Protein AF-A0A819NM11-F1 (afdb_monomer)

Structure (mmCIF, N/CA/C/O backbone):
data_AF-A0A819NM11-F1
#
_entry.id   AF-A0A819NM11-F1
#
loop_
_atom_site.group_PDB
_atom_site.id
_atom_site.type_symbol
_atom_site.label_atom_id
_atom_site.label_alt_id
_atom_site.label_comp_id
_atom_site.label_asym_id
_atom_site.label_entity_id
_atom_site.label_seq_id
_atom_site.pdbx_PDB_ins_code
_atom_site.Cartn_x
_atom_site.Cartn_y
_atom_site.Cartn_z
_atom_site.occupancy
_atom_site.B_iso_or_equiv
_atom_site.auth_seq_id
_atom_site.auth_comp_id
_atom_site.auth_asym_id
_atom_site.auth_atom_id
_atom_site.pdbx_PDB_model_num
ATOM 1 N N . MET A 1 1 ? -34.102 22.988 5.554 1.00 49.03 1 MET A N 1
ATOM 2 C CA . MET A 1 1 ? -32.804 23.143 6.255 1.00 49.03 1 MET A CA 1
ATOM 3 C C . MET A 1 1 ? -32.507 22.004 7.245 1.00 49.03 1 MET A C 1
ATOM 5 O O . MET A 1 1 ? -31.464 22.044 7.880 1.00 49.03 1 MET A O 1
ATOM 9 N N . GLU A 1 2 ? -33.337 20.956 7.346 1.00 50.31 2 GLU A N 1
ATOM 10 C CA . GLU A 1 2 ? -33.168 19.887 8.352 1.00 50.31 2 GLU A CA 1
ATOM 11 C C . GLU A 1 2 ? -32.344 18.676 7.871 1.00 50.31 2 GLU A C 1
ATOM 13 O O . GLU A 1 2 ? -31.700 18.014 8.682 1.00 50.31 2 GLU A O 1
ATOM 18 N N . GLU A 1 3 ? -32.267 18.421 6.559 1.00 51.00 3 GLU A N 1
ATOM 19 C CA . GLU A 1 3 ? -31.522 17.273 6.003 1.00 51.00 3 GLU A CA 1
ATOM 20 C C . GLU A 1 3 ? -30.001 17.357 6.240 1.00 51.00 3 GLU A C 1
ATOM 22 O O . GLU A 1 3 ? -29.335 16.338 6.418 1.00 51.00 3 GLU A O 1
ATOM 27 N N . ASN A 1 4 ? -29.453 18.572 6.340 1.00 57.34 4 ASN A N 1
ATOM 28 C CA . ASN A 1 4 ? -28.014 18.812 6.489 1.00 57.34 4 ASN A CA 1
ATOM 29 C C . ASN A 1 4 ? -27.493 18.452 7.902 1.00 57.34 4 ASN A C 1
ATOM 31 O O . ASN A 1 4 ? -26.358 18.004 8.070 1.00 57.34 4 ASN A O 1
ATOM 35 N N . ASN A 1 5 ? -28.349 18.556 8.928 1.00 60.47 5 ASN A N 1
ATOM 36 C CA . ASN A 1 5 ? -27.971 18.274 10.318 1.00 60.47 5 ASN A CA 1
ATOM 37 C C . ASN A 1 5 ? -27.818 16.770 10.592 1.00 60.47 5 ASN A C 1
ATOM 39 O O . ASN A 1 5 ? -26.906 16.351 11.306 1.00 60.47 5 ASN A O 1
ATOM 43 N N . GLY A 1 6 ? -28.683 15.937 10.003 1.00 71.56 6 GLY A N 1
ATOM 44 C CA . GLY A 1 6 ? -28.615 14.482 10.165 1.00 71.56 6 GLY A CA 1
ATOM 45 C C . GLY A 1 6 ? -27.369 13.872 9.519 1.00 71.56 6 GLY A C 1
ATOM 46 O O . GLY A 1 6 ? -26.760 12.955 10.076 1.00 71.56 6 GLY A O 1
ATOM 47 N N . GLU A 1 7 ? -26.952 14.396 8.366 1.00 70.00 7 GLU A N 1
ATOM 48 C CA . GLU A 1 7 ? -25.749 13.936 7.670 1.00 70.00 7 GLU A CA 1
ATOM 49 C C . GLU A 1 7 ? -24.464 14.368 8.391 1.00 70.00 7 GLU A C 1
ATOM 51 O O . GLU A 1 7 ? -23.545 13.560 8.558 1.00 70.00 7 GLU A O 1
ATOM 56 N N . GLN A 1 8 ? -24.417 15.602 8.905 1.00 70.94 8 GLN A N 1
ATOM 57 C CA . GLN A 1 8 ? -23.305 16.071 9.737 1.00 70.94 8 GLN A CA 1
ATOM 58 C C . GLN A 1 8 ? -23.158 15.250 11.022 1.00 70.94 8 GLN A C 1
ATOM 60 O O . GLN A 1 8 ? -22.042 14.861 11.369 1.00 70.94 8 GLN A O 1
ATOM 65 N N . LEU A 1 9 ? -24.266 14.900 11.685 1.00 77.19 9 LEU A N 1
ATOM 66 C CA . LEU A 1 9 ? -24.234 14.071 12.892 1.00 77.19 9 LEU A CA 1
ATOM 67 C C . LEU A 1 9 ? -23.718 12.651 12.601 1.00 77.19 9 LEU A C 1
ATOM 69 O O . LEU A 1 9 ? -22.943 12.099 13.382 1.00 77.19 9 LEU A O 1
ATOM 73 N N . LYS A 1 10 ? -24.105 12.064 11.458 1.00 75.81 10 LYS A N 1
ATOM 74 C CA . LYS A 1 10 ? -23.592 10.759 11.003 1.00 75.81 10 LYS A CA 1
ATOM 75 C C . LYS A 1 10 ? -22.092 10.811 10.699 1.00 75.81 10 LYS A C 1
ATOM 77 O O . LYS A 1 10 ? -21.361 9.937 11.157 1.00 75.81 10 LYS A O 1
ATOM 82 N N . LYS A 1 11 ? -21.619 11.845 9.990 1.00 69.81 11 LYS A N 1
ATOM 83 C CA . LYS A 1 11 ? -20.184 12.056 9.715 1.00 69.81 11 LYS A CA 1
ATOM 84 C C . LYS A 1 11 ? -19.383 12.260 11.002 1.00 69.81 11 LYS A C 1
ATOM 86 O O . L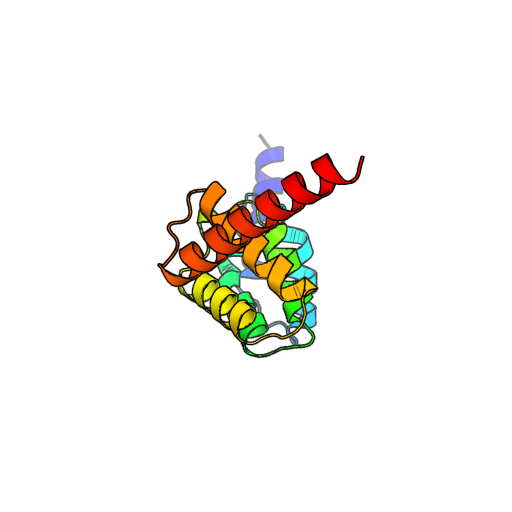YS A 1 11 ? -18.296 11.707 11.136 1.00 69.81 11 LYS A O 1
ATOM 91 N N . TYR A 1 12 ? -19.923 13.008 11.963 1.00 74.06 12 TYR A N 1
ATOM 92 C CA . TYR A 1 12 ? -19.284 13.231 13.259 1.00 74.06 12 TYR A CA 1
ATOM 93 C C . TYR A 1 12 ? -19.202 11.948 14.102 1.00 74.06 12 TYR A C 1
ATOM 95 O O . TYR A 1 12 ? -18.150 11.658 14.666 1.00 74.06 12 TYR A O 1
ATOM 103 N N . LYS A 1 13 ? -20.262 11.127 14.130 1.00 74.81 13 LYS A N 1
ATOM 104 C CA . LYS A 1 13 ? -20.229 9.811 14.793 1.00 74.81 13 LYS A CA 1
ATOM 105 C C . LYS A 1 13 ? -19.216 8.862 14.153 1.00 74.81 13 LYS A C 1
ATOM 107 O O . LYS A 1 13 ? -18.442 8.256 14.880 1.00 74.81 13 LYS A O 1
ATOM 112 N N . ALA A 1 14 ? -19.150 8.798 12.822 1.00 71.06 14 ALA A N 1
ATOM 113 C CA . ALA A 1 14 ? -18.141 7.995 12.128 1.00 71.06 14 ALA A CA 1
ATOM 114 C C . ALA A 1 14 ? -16.705 8.465 12.441 1.00 71.06 14 ALA A C 1
ATOM 116 O O . ALA A 1 14 ? -15.833 7.642 12.699 1.00 71.06 14 ALA A O 1
ATOM 117 N N . LYS A 1 15 ? -16.471 9.787 12.496 1.00 70.75 15 LYS A N 1
ATOM 118 C CA . LYS A 1 15 ? -15.192 10.374 12.942 1.00 70.75 15 LYS A CA 1
ATOM 119 C C . LYS A 1 15 ? -14.839 9.971 14.371 1.00 70.75 15 LYS A C 1
ATOM 121 O O . LYS A 1 15 ? -13.706 9.595 14.632 1.00 70.75 15 LYS A O 1
ATOM 126 N N . MET A 1 16 ? -15.801 10.040 15.288 1.00 67.81 16 MET A N 1
ATOM 127 C CA . MET A 1 16 ? -15.619 9.642 16.687 1.00 67.81 16 MET A CA 1
ATOM 128 C C . MET A 1 16 ? -15.336 8.149 16.833 1.00 67.81 16 MET A C 1
ATOM 130 O O . MET A 1 16 ? -14.495 7.773 17.643 1.00 67.81 16 MET A O 1
ATOM 134 N N . GLU A 1 17 ? -16.021 7.304 16.063 1.00 69.19 17 GLU A N 1
ATOM 135 C CA . GLU A 1 17 ? -15.756 5.869 16.042 1.00 69.19 17 GLU A CA 1
ATOM 136 C C . GLU A 1 17 ? -14.337 5.602 15.549 1.00 69.19 17 GLU A C 1
ATOM 138 O O . GLU A 1 17 ? -13.641 4.860 16.217 1.00 69.19 17 GLU A O 1
ATOM 143 N N . LEU A 1 18 ? -13.871 6.261 14.480 1.00 69.44 18 LEU A N 1
ATOM 144 C CA . LEU A 1 18 ? -12.525 6.061 13.925 1.00 69.44 18 LEU A CA 1
ATOM 145 C C . LEU A 1 18 ? -11.383 6.719 14.727 1.00 69.44 18 LEU A C 1
ATOM 147 O O . LEU A 1 18 ? -10.257 6.236 14.711 1.00 69.44 18 LEU A O 1
ATOM 151 N N . ALA A 1 19 ? -11.641 7.808 15.446 1.00 62.94 19 ALA A N 1
ATOM 152 C CA . ALA A 1 19 ? -10.630 8.444 16.292 1.00 62.94 19 ALA A CA 1
ATOM 153 C C . ALA A 1 19 ? -10.433 7.710 17.633 1.00 62.94 19 ALA A C 1
ATOM 155 O O . ALA A 1 19 ? -9.358 7.787 18.221 1.00 62.94 19 ALA A O 1
ATOM 156 N N . ASN A 1 20 ? -11.451 6.987 18.117 1.00 56.22 20 ASN A N 1
ATOM 157 C CA . ASN A 1 20 ? -11.417 6.266 19.398 1.00 56.22 20 ASN A CA 1
ATOM 158 C C . ASN A 1 20 ? -11.024 4.786 19.256 1.00 56.22 20 ASN A C 1
ATOM 160 O O . ASN A 1 20 ? -11.421 3.945 20.068 1.00 56.22 20 ASN A O 1
ATOM 164 N N . LEU A 1 21 ? -10.266 4.440 18.217 1.00 57.38 21 LEU A N 1
ATOM 165 C CA . LEU A 1 21 ? -10.011 3.051 17.858 1.00 57.38 21 LEU A CA 1
ATOM 166 C C . LEU A 1 21 ? -8.933 2.372 18.684 1.00 57.38 21 LEU A C 1
ATOM 168 O O . LEU A 1 21 ? -7.824 2.136 18.222 1.00 57.38 21 LEU A O 1
ATOM 172 N N . ASN A 1 22 ? -9.342 1.924 19.866 1.00 59.53 22 ASN A N 1
ATOM 173 C CA . ASN A 1 22 ? -8.845 0.682 20.445 1.00 59.53 22 ASN A CA 1
ATOM 174 C C . ASN A 1 22 ? -9.706 -0.479 19.927 1.00 59.53 22 ASN A C 1
ATOM 176 O O . ASN A 1 22 ? -10.580 -0.987 20.634 1.00 59.53 22 ASN A O 1
ATOM 180 N N . TYR A 1 23 ? -9.505 -0.882 18.670 1.00 70.38 23 TYR A N 1
ATOM 181 C CA . TYR A 1 23 ? -10.037 -2.170 18.226 1.00 70.38 23 TYR A CA 1
ATOM 182 C C . TYR A 1 23 ? -9.286 -3.300 18.925 1.00 70.38 23 TYR A C 1
ATOM 184 O O . TYR A 1 23 ? -8.109 -3.161 19.255 1.00 70.38 23 TYR A O 1
ATOM 192 N N . LYS A 1 24 ? -9.964 -4.426 19.171 1.00 72.62 24 LYS A N 1
ATOM 193 C CA . LYS A 1 24 ? -9.351 -5.536 19.911 1.00 72.62 24 LYS A CA 1
ATOM 194 C C . LYS A 1 24 ? -8.328 -6.288 19.065 1.00 72.62 24 LYS A C 1
ATOM 196 O O . LYS A 1 24 ? -7.478 -6.968 19.628 1.00 72.62 24 LYS A O 1
ATOM 201 N N . THR A 1 25 ? -8.436 -6.196 17.737 1.00 84.62 25 THR A N 1
ATOM 202 C CA . THR A 1 25 ? -7.535 -6.847 16.778 1.00 84.62 25 THR A CA 1
ATOM 203 C C . THR A 1 25 ? -7.394 -6.029 15.492 1.00 84.62 25 THR A C 1
ATOM 205 O O . THR A 1 25 ? -8.319 -5.311 15.098 1.00 84.62 25 THR A O 1
ATOM 208 N N . ASP A 1 26 ? -6.282 -6.220 14.783 1.00 88.69 26 ASP A N 1
ATOM 209 C CA . ASP A 1 26 ? -6.043 -5.617 13.466 1.00 88.69 26 ASP A CA 1
ATOM 210 C C . ASP A 1 26 ? -7.062 -6.078 12.415 1.00 88.69 26 ASP A C 1
ATOM 212 O O . ASP A 1 26 ? -7.503 -5.301 11.567 1.00 88.69 26 ASP A O 1
ATOM 216 N N . ARG A 1 27 ? -7.558 -7.315 12.521 1.00 90.44 27 ARG A N 1
ATOM 217 C CA . ARG A 1 27 ? -8.625 -7.824 11.647 1.00 90.44 27 ARG A CA 1
ATOM 218 C C . ARG A 1 27 ? -9.935 -7.045 11.810 1.00 90.44 27 ARG A C 1
ATOM 220 O O . ARG A 1 27 ? -10.605 -6.750 10.819 1.00 90.44 27 ARG A O 1
ATOM 227 N N . GLU A 1 28 ? -10.319 -6.705 13.042 1.00 87.94 28 GLU A N 1
ATOM 228 C CA . GLU A 1 28 ? -11.499 -5.865 13.298 1.00 87.94 28 GLU A CA 1
ATOM 229 C C . GLU A 1 28 ? -11.321 -4.456 12.725 1.00 87.94 28 GLU A C 1
ATOM 231 O O . GLU A 1 28 ? -12.251 -3.932 12.101 1.00 87.94 28 GLU A O 1
ATOM 236 N N . LEU A 1 29 ? -10.123 -3.882 12.880 1.00 89.06 29 LEU A N 1
ATOM 237 C CA . LEU A 1 29 ? -9.764 -2.592 12.301 1.00 89.06 29 LEU A CA 1
ATOM 238 C C . LEU A 1 29 ? -9.929 -2.600 10.778 1.00 89.06 29 LEU A C 1
ATOM 240 O O . LEU A 1 29 ? -10.672 -1.775 10.244 1.00 89.06 29 LEU A O 1
ATOM 244 N N . LEU A 1 30 ? -9.304 -3.547 10.073 1.00 91.44 30 LEU A N 1
ATOM 245 C CA . LEU A 1 30 ? -9.368 -3.606 8.609 1.00 91.44 30 LEU A CA 1
ATOM 246 C C . LEU A 1 30 ? -10.801 -3.766 8.093 1.00 91.44 30 LEU A C 1
ATOM 248 O O . LEU A 1 30 ? -11.196 -3.078 7.151 1.00 91.44 30 LEU A O 1
ATOM 252 N N . ASN A 1 31 ? -11.615 -4.608 8.736 1.00 89.12 31 ASN A N 1
ATOM 253 C CA . ASN A 1 31 ? -13.024 -4.775 8.366 1.00 89.12 31 ASN A CA 1
ATOM 254 C C . ASN A 1 31 ? -13.806 -3.460 8.445 1.00 89.12 31 ASN A C 1
ATOM 256 O O . ASN A 1 31 ? -14.675 -3.195 7.611 1.00 89.12 31 ASN A O 1
ATOM 260 N N . LYS A 1 32 ? -13.499 -2.623 9.439 1.00 86.75 32 LYS A N 1
ATOM 261 C CA . LYS A 1 32 ? -14.132 -1.314 9.599 1.00 86.75 32 LYS A CA 1
ATOM 262 C C . LYS A 1 32 ? -13.597 -0.312 8.589 1.00 86.75 32 LYS A C 1
ATOM 264 O O . LYS A 1 32 ? -14.409 0.319 7.918 1.00 86.75 32 LYS A O 1
ATOM 269 N N . LEU A 1 33 ? -12.278 -0.220 8.410 1.00 88.62 33 LEU A N 1
ATOM 270 C CA . LEU A 1 33 ? -11.663 0.676 7.424 1.00 88.62 33 LEU A CA 1
ATOM 271 C C . LEU A 1 33 ? -12.143 0.393 6.000 1.00 88.62 33 LEU A C 1
ATOM 273 O O . LEU A 1 33 ? -12.399 1.331 5.248 1.00 88.62 33 LEU A O 1
ATOM 277 N N . ASN A 1 34 ? -12.365 -0.875 5.652 1.00 89.19 34 ASN A N 1
ATOM 278 C CA . ASN A 1 34 ? -12.875 -1.260 4.340 1.00 89.19 34 ASN A CA 1
ATOM 279 C C . ASN A 1 34 ? -14.223 -0.590 3.997 1.00 89.19 34 ASN A C 1
ATOM 281 O O . ASN A 1 34 ? -14.453 -0.209 2.853 1.00 89.19 34 ASN A O 1
ATOM 285 N N . ALA A 1 35 ? -15.096 -0.358 4.986 1.00 84.56 35 ALA A N 1
ATOM 286 C CA . ALA A 1 35 ? -16.381 0.323 4.782 1.00 84.56 35 ALA A CA 1
ATOM 287 C C . ALA A 1 35 ? -16.251 1.835 4.489 1.00 84.56 35 ALA A C 1
ATOM 289 O O . ALA A 1 35 ? -17.213 2.477 4.041 1.00 84.56 35 ALA A O 1
ATOM 290 N N . PHE A 1 36 ? -15.076 2.408 4.759 1.00 82.12 36 PHE A N 1
ATOM 291 C CA . PHE A 1 36 ? -14.753 3.819 4.543 1.00 82.12 36 PHE A CA 1
ATOM 292 C C . PHE A 1 36 ? -13.746 4.033 3.410 1.00 82.12 3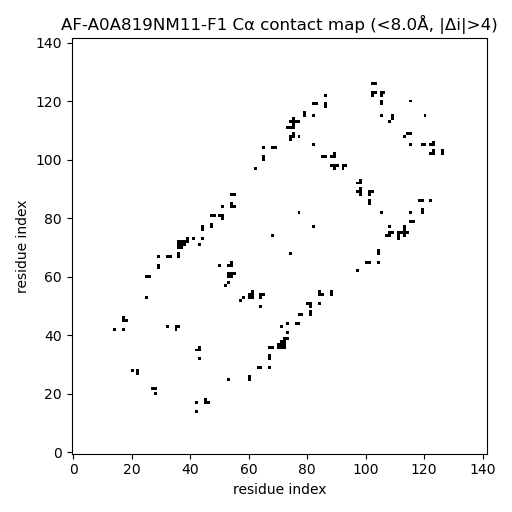6 PHE A C 1
ATOM 294 O O . PHE A 1 36 ? -13.612 5.160 2.947 1.00 82.12 36 PHE A O 1
ATOM 301 N N . ALA A 1 37 ? -13.087 2.978 2.923 1.00 84.06 37 ALA A N 1
ATOM 302 C CA . ALA A 1 37 ? -11.952 3.088 2.011 1.00 84.06 37 ALA A CA 1
ATOM 303 C C . ALA A 1 37 ? -12.267 3.862 0.718 1.00 84.06 37 ALA A C 1
ATOM 305 O O . ALA A 1 37 ? -11.445 4.636 0.245 1.00 84.06 37 ALA A O 1
ATOM 306 N N . SER A 1 38 ? -13.482 3.729 0.181 1.00 82.06 38 SER A N 1
ATOM 307 C CA . SER A 1 38 ? -13.904 4.411 -1.049 1.00 82.06 38 SER A CA 1
ATOM 308 C C . SER A 1 38 ? -14.480 5.822 -0.841 1.00 82.06 38 SER A C 1
ATOM 310 O O . SER A 1 38 ? -14.950 6.436 -1.807 1.00 82.06 38 SER A O 1
ATOM 312 N N . ARG A 1 39 ? -14.529 6.328 0.399 1.00 81.50 39 ARG A N 1
ATOM 313 C CA . ARG A 1 39 ? -15.131 7.629 0.733 1.00 81.50 39 ARG A CA 1
ATOM 314 C C . ARG A 1 39 ? -14.092 8.750 0.644 1.00 81.50 39 ARG A C 1
ATOM 316 O O . ARG A 1 39 ? -12.941 8.576 1.017 1.00 81.50 39 ARG A O 1
ATOM 323 N N . GLU A 1 40 ? -14.511 9.923 0.173 1.00 75.12 40 GLU A N 1
ATOM 324 C CA . GLU A 1 40 ? -13.667 11.133 0.082 1.00 75.12 40 GLU A CA 1
ATOM 325 C C . GLU A 1 40 ? -13.868 12.054 1.298 1.00 75.12 40 GLU A C 1
ATOM 327 O O . GLU A 1 40 ? -14.039 13.262 1.166 1.00 75.12 40 GLU A O 1
ATOM 332 N N . ASP A 1 41 ? -13.924 11.493 2.506 1.00 75.94 41 ASP A N 1
ATOM 333 C CA . ASP A 1 41 ? -14.231 12.243 3.734 1.00 75.94 41 ASP A CA 1
ATOM 334 C C . ASP A 1 41 ? -13.027 12.440 4.669 1.00 75.94 41 ASP A C 1
ATOM 336 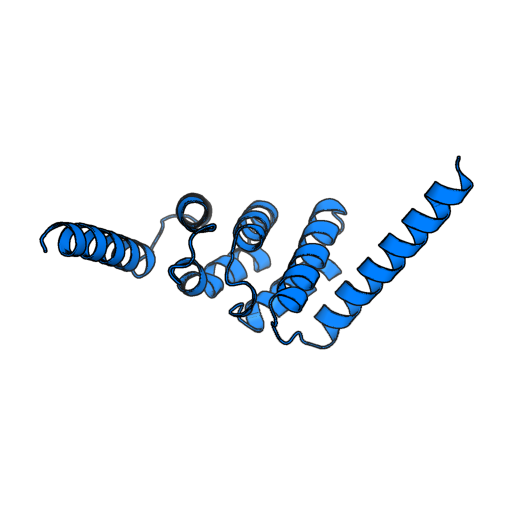O O . ASP A 1 41 ? -13.153 13.094 5.711 1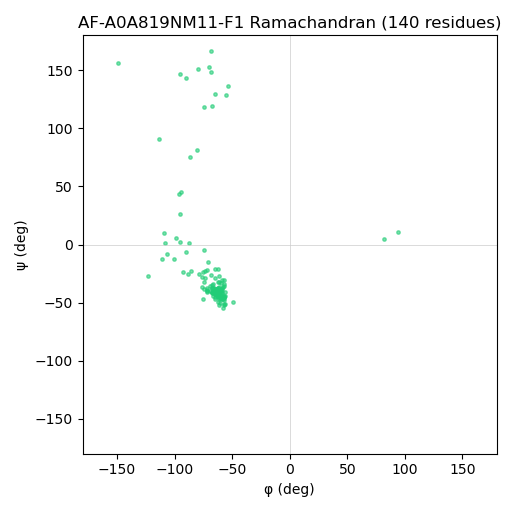.00 75.94 41 ASP A O 1
ATOM 340 N N . GLY A 1 42 ? -11.847 11.950 4.278 1.00 75.31 42 GLY A N 1
ATOM 341 C CA . GLY A 1 42 ? -10.612 12.129 5.040 1.00 75.31 42 GLY A CA 1
ATOM 342 C C . GLY A 1 42 ? -10.430 11.145 6.198 1.00 75.31 42 GLY A C 1
ATOM 343 O O . GLY A 1 42 ? -9.514 11.312 7.003 1.00 75.31 42 GLY A O 1
ATOM 344 N N . LEU A 1 43 ? -11.345 10.183 6.345 1.00 79.69 43 LEU A N 1
ATOM 345 C CA . LEU A 1 43 ? -11.407 9.293 7.500 1.00 79.69 43 LEU A CA 1
ATOM 346 C C . LEU A 1 43 ? -10.351 8.189 7.480 1.00 79.69 43 LEU A C 1
ATOM 348 O O . LEU A 1 43 ? -9.813 7.825 8.526 1.00 79.69 43 LEU A O 1
ATOM 352 N N . LEU A 1 44 ? -10.050 7.656 6.297 1.00 85.06 44 LEU A N 1
ATOM 353 C CA . LEU A 1 44 ? -9.061 6.593 6.154 1.00 85.06 44 LEU A CA 1
ATOM 354 C C . LEU A 1 44 ? -7.659 7.098 6.516 1.00 85.06 44 LEU A C 1
ATOM 356 O O . LEU A 1 44 ? -6.898 6.390 7.171 1.00 85.06 44 LEU A O 1
ATOM 360 N N . GLU A 1 45 ? -7.348 8.342 6.150 1.00 86.62 45 GLU A N 1
ATOM 361 C CA . GLU A 1 45 ? -6.055 8.988 6.376 1.00 86.62 45 GLU A CA 1
ATOM 362 C C . GLU A 1 45 ? -5.684 9.061 7.861 1.00 86.62 45 GLU A C 1
ATOM 364 O O . GLU A 1 45 ? -4.509 8.975 8.212 1.00 86.62 45 GLU A O 1
ATOM 369 N N . GLN A 1 46 ? -6.682 9.155 8.746 1.00 85.88 46 GLN A N 1
ATOM 370 C CA . GLN A 1 46 ? -6.470 9.148 10.197 1.00 85.88 46 GLN A CA 1
ATOM 371 C C . GLN A 1 46 ? -5.897 7.817 10.702 1.00 85.88 46 GLN A C 1
ATOM 373 O O . GLN A 1 46 ? -5.294 7.782 11.769 1.00 85.88 46 GLN A O 1
ATOM 378 N N . ASN A 1 47 ? -6.057 6.742 9.926 1.00 88.94 47 ASN A N 1
ATOM 379 C CA . ASN A 1 47 ? -5.666 5.386 10.294 1.00 88.94 47 ASN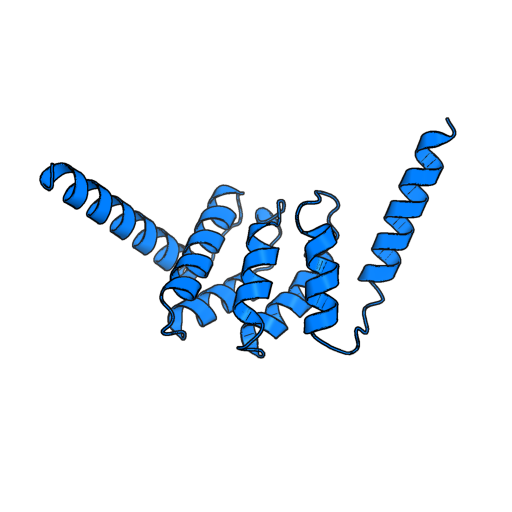 A CA 1
ATOM 380 C C . ASN A 1 47 ? -4.448 4.878 9.502 1.00 88.94 47 ASN A C 1
ATOM 382 O O . ASN A 1 47 ? -4.098 3.700 9.585 1.00 88.94 47 ASN A O 1
ATOM 386 N N . TYR A 1 48 ? -3.767 5.747 8.745 1.00 91.06 48 TYR A N 1
ATOM 387 C CA . TYR A 1 48 ? -2.584 5.361 7.967 1.00 91.06 48 TYR A CA 1
ATOM 388 C C . TYR A 1 48 ? -1.452 4.798 8.831 1.00 91.06 48 TYR A C 1
ATOM 390 O O . TYR A 1 48 ? -0.794 3.856 8.404 1.00 91.06 48 TYR A O 1
ATOM 398 N N . ASN A 1 49 ? -1.280 5.279 10.065 1.00 90.81 49 ASN A N 1
ATOM 399 C CA . ASN A 1 49 ? -0.286 4.715 10.983 1.00 90.81 49 ASN A CA 1
ATOM 400 C C . ASN A 1 49 ? -0.626 3.283 11.418 1.00 90.81 49 ASN A C 1
ATOM 402 O O . ASN A 1 49 ? 0.270 2.455 11.541 1.00 90.81 49 ASN A O 1
ATOM 406 N N . GLN A 1 50 ? -1.905 2.958 11.626 1.00 90.88 50 GLN A N 1
ATOM 407 C CA . GLN A 1 50 ? -2.284 1.582 11.953 1.00 90.88 50 GLN A CA 1
ATOM 408 C C . GLN A 1 50 ? -2.153 0.670 10.728 1.00 90.88 50 GLN A C 1
ATOM 410 O O . GLN A 1 50 ? -1.639 -0.435 10.852 1.00 90.88 50 GLN A O 1
ATOM 415 N N . LEU A 1 51 ? -2.531 1.145 9.533 1.00 93.75 51 LEU A N 1
ATOM 416 C CA . LEU A 1 51 ? -2.308 0.400 8.286 1.00 93.75 51 LEU A CA 1
ATOM 417 C C . LEU A 1 51 ? -0.820 0.143 8.028 1.00 93.75 51 LEU A C 1
ATOM 419 O O . LEU A 1 51 ? -0.459 -0.956 7.622 1.00 93.75 51 LEU A O 1
ATOM 423 N N . LYS A 1 52 ? 0.040 1.126 8.317 1.00 95.12 52 LYS A N 1
ATOM 424 C CA . LYS A 1 52 ? 1.496 0.972 8.284 1.00 95.12 52 LYS A CA 1
ATOM 425 C C . LYS A 1 52 ? 1.949 -0.153 9.217 1.00 95.12 52 LYS A C 1
ATOM 427 O O . LYS A 1 52 ? 2.653 -1.052 8.778 1.00 95.12 52 LYS A O 1
ATOM 432 N N . ASN A 1 53 ? 1.514 -0.133 10.477 1.00 93.75 53 ASN A N 1
ATOM 433 C CA . ASN A 1 53 ? 1.897 -1.162 11.447 1.00 93.75 53 ASN A CA 1
ATOM 434 C C . ASN A 1 53 ? 1.460 -2.565 11.004 1.00 93.75 53 ASN A C 1
ATOM 436 O O . ASN A 1 53 ? 2.245 -3.500 11.117 1.00 93.75 53 ASN A O 1
ATOM 440 N N . ILE A 1 54 ? 0.253 -2.703 10.447 1.00 94.94 54 ILE A N 1
ATOM 441 C CA . ILE A 1 54 ? -0.233 -3.974 9.892 1.00 94.94 54 ILE A CA 1
ATOM 442 C C . ILE A 1 54 ? 0.653 -4.434 8.731 1.00 94.94 54 ILE A C 1
ATOM 444 O O . ILE A 1 54 ? 1.049 -5.594 8.687 1.00 94.94 54 ILE A O 1
ATOM 448 N N . ILE A 1 55 ? 1.004 -3.528 7.812 1.00 96.62 55 ILE A N 1
ATOM 449 C CA . ILE A 1 55 ? 1.910 -3.833 6.696 1.00 96.62 55 ILE A CA 1
ATOM 450 C C . ILE A 1 55 ? 3.275 -4.308 7.206 1.00 96.62 55 ILE A C 1
ATOM 452 O O . ILE A 1 55 ? 3.820 -5.271 6.671 1.00 96.62 55 ILE A O 1
ATOM 456 N N . ASP A 1 56 ? 3.809 -3.670 8.245 1.00 94.44 56 ASP A N 1
ATOM 457 C CA . ASP A 1 56 ? 5.132 -3.990 8.784 1.00 94.44 56 ASP A CA 1
ATOM 458 C C . ASP A 1 56 ? 5.164 -5.300 9.587 1.00 94.44 56 ASP A C 1
ATOM 460 O O . ASP A 1 56 ? 6.206 -5.953 9.639 1.00 94.44 56 ASP A O 1
ATOM 464 N N . GLN A 1 57 ? 4.066 -5.660 10.263 1.00 92.75 57 GLN A N 1
ATOM 465 C CA . GLN A 1 57 ? 4.095 -6.654 11.347 1.00 92.75 57 GLN A CA 1
ATOM 466 C C . GLN A 1 57 ? 3.166 -7.855 11.146 1.00 92.75 57 GLN A C 1
ATOM 468 O O . GLN A 1 57 ? 3.466 -8.927 11.673 1.00 92.75 57 GLN A O 1
ATOM 473 N N . ASP A 1 58 ? 2.066 -7.718 10.400 1.00 92.44 58 ASP A N 1
ATOM 474 C CA . ASP A 1 58 ? 1.062 -8.777 10.250 1.00 92.44 58 ASP A CA 1
ATOM 475 C C . ASP A 1 58 ? 1.012 -9.311 8.812 1.00 92.44 58 ASP A C 1
ATOM 477 O O . ASP A 1 58 ? 0.256 -8.844 7.954 1.00 92.44 58 ASP A O 1
ATOM 481 N N . PHE A 1 59 ? 1.819 -10.345 8.563 1.00 90.62 59 PHE A N 1
ATOM 482 C CA . PHE A 1 59 ? 1.930 -11.005 7.261 1.00 90.62 59 PHE A CA 1
ATOM 483 C C . PHE A 1 59 ? 0.601 -11.555 6.727 1.00 90.62 59 PHE A C 1
ATOM 485 O O . PHE A 1 59 ? 0.408 -11.590 5.513 1.00 90.62 59 PHE A O 1
ATOM 492 N N . GLU A 1 60 ? -0.323 -11.976 7.597 1.00 93.12 60 GLU A N 1
ATOM 493 C CA . GLU A 1 60 ? -1.619 -12.514 7.165 1.00 93.12 60 GLU A CA 1
ATOM 494 C C . GLU A 1 60 ? -2.569 -11.410 6.691 1.00 93.12 60 GLU A C 1
ATOM 496 O O . GLU A 1 60 ? -3.495 -11.665 5.918 1.00 93.12 60 GLU A O 1
ATOM 501 N N . LEU A 1 61 ? -2.359 -10.178 7.160 1.00 95.12 61 LEU A N 1
ATOM 502 C CA . LEU A 1 61 ? -3.240 -9.044 6.899 1.00 95.12 61 LEU A CA 1
ATOM 503 C C . LEU A 1 61 ? -2.672 -8.029 5.897 1.00 95.12 61 LEU A C 1
ATOM 505 O O . LEU A 1 61 ? -3.417 -7.155 5.445 1.00 95.12 61 LEU A O 1
ATOM 509 N N . GLN A 1 62 ? -1.404 -8.164 5.495 1.00 95.06 62 GLN A N 1
ATOM 510 C CA . GLN A 1 62 ? -0.736 -7.307 4.506 1.00 95.06 62 GLN A CA 1
ATOM 511 C C . GLN A 1 62 ? -1.554 -7.118 3.222 1.00 95.06 62 GLN A C 1
ATOM 513 O O . GLN A 1 62 ? -1.776 -5.988 2.787 1.00 95.06 62 GLN A O 1
ATOM 518 N N . GLU A 1 63 ? -2.049 -8.206 2.627 1.00 95.06 63 GLU A N 1
ATOM 519 C CA . GLU A 1 63 ? -2.821 -8.138 1.381 1.00 95.06 63 GLU A CA 1
ATOM 520 C C . GLU A 1 63 ? -4.110 -7.324 1.555 1.00 95.06 63 GLU A C 1
ATOM 522 O O . GLU A 1 63 ? -4.424 -6.451 0.743 1.00 95.06 63 GLU A O 1
ATOM 527 N N . LYS A 1 64 ? -4.819 -7.539 2.669 1.00 95.62 64 LYS A N 1
ATOM 528 C CA . LYS A 1 64 ? -6.058 -6.817 2.969 1.00 95.62 64 LYS A CA 1
ATOM 529 C C . LYS A 1 64 ? -5.801 -5.336 3.249 1.00 95.62 64 LYS A C 1
ATOM 531 O O . LYS A 1 64 ? -6.592 -4.487 2.834 1.00 95.62 64 LYS A O 1
ATOM 536 N N . ALA A 1 65 ? -4.699 -5.011 3.923 1.00 96.12 65 ALA A N 1
ATOM 537 C CA . ALA A 1 65 ? -4.283 -3.629 4.134 1.00 96.12 65 ALA A CA 1
ATOM 538 C C . ALA A 1 65 ? -3.983 -2.925 2.799 1.00 96.12 65 ALA A C 1
ATOM 540 O O . ALA A 1 65 ? -4.460 -1.810 2.574 1.00 96.12 65 ALA A O 1
ATOM 541 N N . LEU A 1 66 ? -3.273 -3.591 1.880 1.00 96.88 66 LEU A N 1
ATOM 542 C CA . LEU A 1 66 ? -3.009 -3.064 0.538 1.00 96.88 66 LEU A CA 1
ATOM 543 C C . LEU A 1 66 ? -4.300 -2.854 -0.265 1.00 96.88 66 LEU A C 1
ATOM 545 O O . LEU A 1 66 ? -4.449 -1.814 -0.903 1.00 96.88 66 LEU A O 1
ATOM 549 N N . GLU A 1 67 ? -5.257 -3.785 -0.208 1.00 95.75 67 GLU A N 1
ATOM 550 C CA . GLU A 1 67 ? -6.568 -3.644 -0.863 1.00 95.75 67 GLU A CA 1
ATOM 551 C C . GLU A 1 67 ? -7.305 -2.377 -0.393 1.00 95.75 67 GLU A C 1
ATOM 553 O O . GLU A 1 67 ? -7.800 -1.594 -1.204 1.00 95.75 67 GLU A O 1
ATOM 558 N N . ILE A 1 68 ? -7.322 -2.120 0.918 1.00 94.94 68 ILE A N 1
ATOM 559 C CA . ILE A 1 68 ? -7.939 -0.915 1.493 1.00 94.94 68 ILE A CA 1
ATOM 560 C C . ILE A 1 68 ? -7.247 0.357 0.987 1.00 94.94 68 ILE A C 1
ATOM 562 O O . ILE A 1 68 ? -7.914 1.330 0.625 1.00 94.94 68 ILE A O 1
ATOM 566 N N . LEU A 1 69 ? -5.916 0.357 0.916 1.00 95.38 69 LEU A N 1
ATOM 567 C CA . LEU A 1 69 ? -5.156 1.489 0.385 1.00 95.38 69 LEU A CA 1
ATOM 568 C C . LEU A 1 69 ? -5.394 1.703 -1.117 1.00 95.38 69 LEU A C 1
ATOM 570 O O . LEU A 1 69 ? -5.452 2.848 -1.571 1.00 95.38 69 LEU A O 1
ATOM 574 N N . HIS A 1 70 ? -5.598 0.632 -1.885 1.00 94.88 70 HIS A N 1
ATOM 575 C CA . HIS A 1 70 ? -6.001 0.710 -3.292 1.00 94.88 70 HIS A CA 1
ATOM 576 C C . HIS A 1 70 ? -7.378 1.340 -3.472 1.00 94.88 70 HIS A C 1
ATOM 578 O O . HIS A 1 70 ? -7.570 2.139 -4.390 1.00 94.88 70 HIS A O 1
ATOM 584 N N . LEU A 1 71 ? -8.320 1.044 -2.581 1.00 92.31 71 LEU A N 1
ATOM 585 C CA . LEU A 1 71 ? -9.657 1.639 -2.605 1.00 92.31 71 LEU A CA 1
ATOM 586 C C . LEU A 1 71 ? -9.662 3.120 -2.193 1.00 92.31 71 LEU A C 1
ATOM 588 O O . LEU A 1 71 ? -10.568 3.853 -2.598 1.00 92.31 71 LEU A O 1
ATOM 592 N N . SER A 1 72 ? -8.637 3.574 -1.458 1.00 90.75 72 SER A N 1
ATOM 593 C CA . SER A 1 72 ? -8.477 4.977 -1.063 1.00 90.75 72 SER A CA 1
ATOM 594 C C . SER A 1 72 ? -8.493 5.906 -2.268 1.00 90.75 72 SER A C 1
ATOM 596 O O . SER A 1 72 ? -7.716 5.753 -3.214 1.00 90.75 72 SER A O 1
ATOM 598 N N . LYS A 1 73 ? -9.332 6.936 -2.214 1.00 86.44 73 LYS A N 1
ATOM 599 C CA . LYS A 1 73 ? -9.335 8.005 -3.219 1.00 86.44 73 LYS A CA 1
ATOM 600 C C . LYS A 1 73 ? -8.322 9.110 -2.917 1.00 86.44 73 LYS A C 1
ATOM 602 O O . LYS A 1 73 ? -7.845 9.772 -3.834 1.00 86.44 73 LYS A O 1
ATOM 607 N N . SER A 1 74 ? -7.923 9.253 -1.656 1.00 88.12 74 SER A N 1
ATOM 608 C CA . SER A 1 74 ? -6.973 10.267 -1.185 1.00 88.12 74 SER A CA 1
ATOM 609 C C . SER A 1 74 ? -5.529 9.747 -1.132 1.00 88.12 74 SER A C 1
ATOM 611 O O . SER A 1 74 ? -4.818 9.958 -0.142 1.00 88.12 74 SER A O 1
ATOM 613 N N . LYS A 1 75 ? -5.064 9.042 -2.173 1.00 91.38 75 LYS A N 1
ATOM 614 C CA . LYS A 1 75 ? -3.697 8.475 -2.200 1.00 91.38 75 LYS A CA 1
ATOM 615 C C . LYS A 1 75 ? -2.607 9.551 -2.121 1.00 91.38 75 LYS A C 1
ATOM 617 O O . LYS A 1 75 ? -1.542 9.318 -1.557 1.00 91.38 75 LYS A O 1
ATOM 622 N N . ASN A 1 76 ? -2.900 10.765 -2.581 1.00 93.19 76 ASN A N 1
ATOM 623 C CA . ASN A 1 76 ? -2.003 11.918 -2.492 1.00 93.19 76 ASN A CA 1
ATOM 624 C C . ASN A 1 76 ? -1.670 12.325 -1.049 1.00 93.19 76 ASN A C 1
ATOM 626 O O . ASN A 1 76 ? -0.652 12.973 -0.817 1.00 93.19 76 ASN A O 1
ATOM 630 N N . LYS A 1 77 ? -2.511 11.933 -0.086 1.00 92.56 77 LYS A N 1
ATOM 631 C CA . LYS A 1 77 ? -2.329 12.209 1.342 1.00 92.56 77 LYS A CA 1
ATOM 632 C C . LYS A 1 77 ? -1.644 11.080 2.110 1.00 92.56 77 LYS A C 1
ATOM 634 O O . LYS A 1 77 ? -1.518 11.193 3.325 1.00 92.56 77 LYS A O 1
ATOM 639 N N . MET A 1 78 ? -1.242 9.988 1.453 1.00 94.44 78 MET A N 1
ATOM 640 C CA . MET A 1 78 ? -0.465 8.931 2.112 1.00 94.44 78 MET A CA 1
ATOM 641 C C . MET A 1 78 ? 0.766 9.528 2.792 1.00 94.44 78 MET A C 1
ATOM 643 O O . MET A 1 78 ? 1.432 10.400 2.224 1.00 94.44 78 MET A O 1
ATOM 647 N N . THR A 1 79 ? 1.044 9.091 4.017 1.00 94.38 79 THR A N 1
ATOM 648 C CA . THR A 1 79 ? 2.230 9.528 4.758 1.00 94.38 79 THR A CA 1
ATOM 649 C C . THR A 1 79 ? 3.485 8.936 4.125 1.00 94.38 79 THR A C 1
ATOM 651 O O . THR A 1 79 ? 3.427 7.883 3.490 1.00 94.38 79 THR A O 1
ATOM 654 N N . ASP A 1 80 ? 4.619 9.618 4.275 1.00 95.25 80 ASP A N 1
ATOM 655 C CA . ASP A 1 80 ? 5.887 9.126 3.726 1.00 95.25 80 ASP A CA 1
ATOM 656 C C . ASP A 1 80 ? 6.299 7.804 4.387 1.00 95.25 80 ASP A C 1
ATOM 658 O O . ASP A 1 80 ? 6.684 6.877 3.682 1.00 95.25 80 ASP A O 1
ATOM 662 N N . ASP A 1 81 ? 6.072 7.665 5.696 1.00 96.00 81 ASP A N 1
ATOM 663 C CA . ASP A 1 81 ? 6.314 6.425 6.441 1.00 96.00 81 ASP A CA 1
ATOM 664 C C . ASP A 1 81 ? 5.490 5.241 5.911 1.00 96.00 81 ASP A C 1
ATOM 666 O O . ASP A 1 81 ? 5.978 4.117 5.843 1.00 96.00 81 ASP A O 1
ATOM 670 N N . LEU A 1 82 ? 4.231 5.474 5.515 1.00 96.75 82 LEU A N 1
ATOM 671 C CA . LEU A 1 82 ? 3.398 4.425 4.924 1.00 96.75 82 LEU A CA 1
ATOM 672 C C . LEU A 1 82 ? 3.918 4.028 3.536 1.00 96.75 82 LEU A C 1
ATOM 674 O O . LEU A 1 82 ? 3.936 2.845 3.201 1.00 96.75 82 LEU A O 1
ATOM 678 N N . ILE A 1 83 ? 4.356 5.004 2.734 1.00 97.94 83 ILE A N 1
ATOM 679 C CA . ILE A 1 83 ? 4.993 4.743 1.437 1.00 97.94 83 ILE A CA 1
ATOM 680 C C . ILE A 1 83 ? 6.279 3.932 1.625 1.00 97.94 83 ILE A C 1
ATOM 682 O O . ILE A 1 83 ? 6.503 2.982 0.879 1.00 97.94 83 ILE A O 1
ATOM 686 N N . GLU A 1 84 ? 7.098 4.262 2.622 1.00 97.81 84 GLU A N 1
ATOM 687 C CA . GLU A 1 84 ? 8.317 3.519 2.942 1.00 97.81 84 GLU A CA 1
ATOM 688 C C . GLU A 1 84 ? 8.019 2.072 3.354 1.00 97.81 84 GLU A C 1
ATOM 690 O O . GLU A 1 84 ? 8.624 1.154 2.805 1.00 97.81 84 GLU A O 1
ATOM 695 N N . SER A 1 85 ? 7.019 1.836 4.206 1.00 97.81 85 SER A N 1
ATOM 696 C CA . SER A 1 85 ? 6.572 0.476 4.545 1.00 97.81 85 SER A CA 1
ATOM 697 C C . SER A 1 85 ? 6.115 -0.328 3.319 1.00 97.81 85 SER A C 1
ATOM 699 O O . SER A 1 85 ? 6.443 -1.506 3.191 1.00 97.81 85 SER A O 1
ATOM 701 N N . ILE A 1 86 ? 5.416 0.299 2.363 1.00 98.12 86 ILE A N 1
ATOM 702 C CA . ILE A 1 86 ? 5.016 -0.357 1.103 1.00 98.12 86 ILE A CA 1
ATOM 703 C C . ILE A 1 86 ? 6.242 -0.718 0.247 1.00 98.12 86 ILE A C 1
ATOM 705 O O . ILE A 1 86 ? 6.276 -1.795 -0.356 1.00 98.12 86 ILE A O 1
ATOM 709 N N . VAL A 1 87 ? 7.248 0.161 0.193 1.00 98.19 87 VAL A N 1
ATOM 710 C CA . VAL A 1 87 ? 8.524 -0.093 -0.499 1.00 98.19 87 VAL A CA 1
ATOM 711 C C . VAL A 1 87 ? 9.252 -1.276 0.137 1.00 98.19 87 VAL A C 1
ATOM 713 O O . VAL A 1 87 ? 9.619 -2.215 -0.568 1.00 98.19 87 VAL A O 1
ATOM 716 N N . LEU A 1 88 ? 9.400 -1.278 1.463 1.00 97.88 88 LEU A N 1
ATOM 717 C CA . LEU A 1 88 ? 10.069 -2.357 2.190 1.00 97.88 88 LEU A CA 1
ATOM 718 C C . LEU A 1 88 ? 9.345 -3.695 2.014 1.00 97.88 88 LEU A C 1
ATOM 720 O O . LEU A 1 88 ? 9.991 -4.722 1.791 1.00 97.88 88 LEU A O 1
ATOM 724 N N . LEU A 1 89 ? 8.008 -3.697 2.042 1.00 97.75 89 LEU A N 1
ATOM 725 C CA . LEU A 1 89 ? 7.221 -4.894 1.751 1.00 97.75 89 LEU A CA 1
ATOM 726 C C . LEU A 1 89 ? 7.482 -5.397 0.324 1.00 97.75 89 LEU A C 1
ATOM 728 O O . LEU A 1 89 ? 7.720 -6.586 0.126 1.00 97.75 89 LEU A O 1
ATOM 732 N N . HIS A 1 90 ? 7.482 -4.507 -0.672 1.00 98.00 90 HIS A N 1
ATOM 733 C CA . HIS A 1 90 ? 7.764 -4.872 -2.063 1.00 98.00 90 HIS A CA 1
ATOM 734 C C . HIS A 1 90 ? 9.145 -5.526 -2.235 1.00 98.00 90 HIS A C 1
ATOM 736 O O . HIS A 1 90 ? 9.282 -6.525 -2.948 1.00 98.00 90 HIS A O 1
ATOM 742 N N . GLU A 1 91 ? 10.174 -4.962 -1.604 1.00 96.31 91 GLU A N 1
ATOM 743 C CA . GLU A 1 91 ? 11.546 -5.461 -1.712 1.00 96.31 91 GLU A CA 1
ATOM 744 C C . GLU A 1 91 ? 11.746 -6.791 -0.970 1.00 96.31 91 GLU A C 1
ATOM 746 O O . GLU A 1 91 ? 12.449 -7.668 -1.475 1.00 96.31 91 GLU A O 1
ATOM 751 N N . SER A 1 92 ? 11.100 -6.969 0.186 1.00 95.25 92 SER A N 1
ATOM 752 C CA . SER A 1 92 ? 11.313 -8.122 1.075 1.00 95.25 92 SER A CA 1
ATOM 753 C C . SER A 1 92 ? 10.433 -9.342 0.784 1.00 95.25 92 SER A C 1
ATOM 755 O O . SER A 1 92 ? 10.822 -10.467 1.105 1.00 95.25 92 SER A O 1
ATOM 757 N N . ILE A 1 93 ? 9.255 -9.163 0.181 1.00 95.19 93 ILE A N 1
ATOM 758 C CA . ILE A 1 93 ? 8.319 -10.265 -0.070 1.00 95.19 93 ILE A CA 1
ATOM 759 C C . ILE A 1 93 ? 8.731 -11.077 -1.308 1.00 95.19 93 ILE A C 1
ATOM 761 O O . ILE A 1 93 ? 9.293 -10.542 -2.255 1.00 95.19 93 ILE A O 1
ATOM 765 N N . ASN A 1 94 ? 8.407 -12.372 -1.360 1.00 93.12 94 ASN A N 1
ATOM 766 C CA . ASN A 1 94 ? 8.579 -13.197 -2.572 1.00 93.12 94 ASN A CA 1
ATOM 767 C C . ASN A 1 94 ? 7.276 -13.398 -3.363 1.00 93.12 94 ASN A C 1
ATOM 769 O O . ASN A 1 94 ? 7.307 -13.865 -4.503 1.00 93.12 94 ASN A O 1
ATOM 773 N N . SER A 1 95 ? 6.131 -13.044 -2.776 1.00 94.94 95 SER A N 1
ATOM 774 C CA . SER A 1 95 ? 4.826 -13.148 -3.430 1.00 94.94 95 SER A CA 1
ATOM 775 C C . SER A 1 95 ? 4.724 -12.157 -4.588 1.00 94.94 95 SER A C 1
ATOM 777 O O . SER A 1 95 ? 4.805 -10.943 -4.389 1.00 94.94 95 SER A O 1
ATOM 779 N N . LYS A 1 96 ? 4.528 -12.676 -5.805 1.00 93.56 96 LYS A N 1
ATOM 780 C CA . LYS A 1 96 ? 4.370 -11.851 -7.012 1.00 93.56 96 LYS A CA 1
ATOM 781 C C . LYS A 1 96 ? 3.132 -10.961 -6.935 1.00 93.56 96 LYS A C 1
ATOM 783 O O . LYS A 1 96 ? 3.209 -9.808 -7.346 1.00 93.56 96 LYS A O 1
ATOM 788 N N . ASP A 1 97 ? 2.043 -11.468 -6.365 1.00 94.50 97 ASP A N 1
ATOM 789 C CA . ASP A 1 97 ? 0.778 -10.737 -6.264 1.00 94.50 97 ASP A CA 1
ATOM 790 C C . ASP A 1 97 ? 0.906 -9.544 -5.313 1.00 94.50 97 ASP A C 1
ATOM 792 O O . ASP A 1 97 ? 0.495 -8.432 -5.647 1.00 94.50 97 ASP A O 1
ATOM 796 N N . ILE A 1 98 ? 1.589 -9.729 -4.177 1.00 95.81 98 ILE A N 1
ATOM 797 C CA . ILE A 1 98 ? 1.867 -8.635 -3.237 1.00 95.81 98 ILE A CA 1
ATOM 798 C C . ILE A 1 98 ? 2.823 -7.617 -3.869 1.00 95.81 98 ILE A C 1
ATOM 800 O O . ILE A 1 98 ? 2.546 -6.420 -3.806 1.00 95.81 98 ILE A O 1
ATOM 804 N N . LYS A 1 99 ? 3.899 -8.047 -4.551 1.00 96.75 99 LYS A N 1
ATOM 805 C CA . LYS A 1 99 ? 4.788 -7.110 -5.271 1.00 96.75 99 LYS A CA 1
ATOM 806 C C . LYS A 1 99 ? 4.038 -6.297 -6.319 1.00 96.75 99 LYS A C 1
ATOM 808 O O . LYS A 1 99 ? 4.200 -5.078 -6.407 1.00 96.75 99 LYS A O 1
ATOM 813 N N . TYR A 1 100 ? 3.196 -6.956 -7.108 1.00 95.50 100 TYR A N 1
ATOM 814 C CA . TYR A 1 100 ? 2.368 -6.274 -8.091 1.00 95.50 100 TYR A CA 1
ATOM 815 C C . TYR A 1 100 ? 1.428 -5.271 -7.413 1.00 95.50 100 TYR A C 1
ATOM 817 O O . TYR A 1 100 ? 1.358 -4.116 -7.827 1.00 95.50 100 TYR A O 1
ATOM 825 N N . SER A 1 101 ? 0.776 -5.669 -6.319 1.00 96.94 101 SER A N 1
ATOM 826 C CA . SER A 1 101 ? -0.104 -4.793 -5.546 1.00 96.94 101 SER A CA 1
ATOM 827 C C . SER A 1 101 ? 0.633 -3.563 -5.002 1.00 96.94 101 SER A C 1
ATOM 829 O O . SER A 1 101 ? 0.161 -2.442 -5.203 1.00 96.94 101 SER A O 1
ATOM 831 N N . CYS A 1 102 ? 1.817 -3.729 -4.402 1.00 98.12 102 CYS A N 1
ATOM 832 C CA . CYS A 1 102 ? 2.638 -2.619 -3.914 1.00 98.12 102 CYS A CA 1
ATOM 833 C C . CYS A 1 102 ? 3.062 -1.677 -5.047 1.00 98.12 102 CYS A C 1
ATOM 835 O O . CYS A 1 102 ? 2.835 -0.470 -4.972 1.00 98.12 102 CYS A O 1
ATOM 837 N N . SER A 1 103 ? 3.648 -2.212 -6.122 1.00 97.69 103 SER A N 1
ATOM 838 C CA . SER A 1 103 ? 4.117 -1.396 -7.251 1.00 97.69 103 SER A CA 1
ATOM 839 C C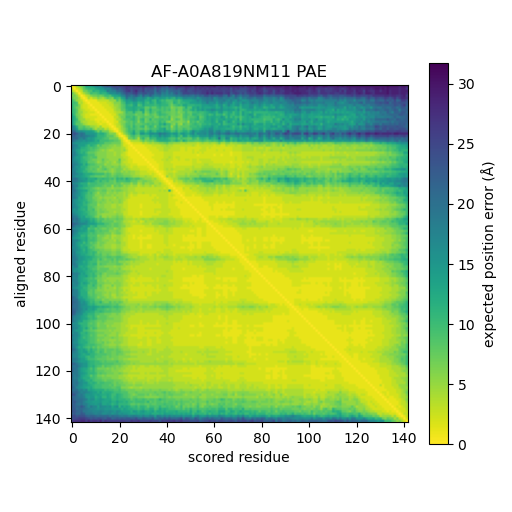 . SER A 1 103 ? 2.968 -0.649 -7.936 1.00 97.69 103 SER A C 1
ATOM 841 O O . SER A 1 103 ? 3.110 0.524 -8.289 1.00 97.69 103 SER A O 1
ATOM 843 N N . LYS A 1 104 ? 1.792 -1.282 -8.046 1.00 97.19 104 LYS A N 1
ATOM 844 C CA . LYS A 1 104 ? 0.571 -0.642 -8.539 1.00 97.19 104 LYS A CA 1
ATOM 845 C C . LYS A 1 104 ? 0.096 0.480 -7.616 1.00 97.19 104 LYS A C 1
ATOM 847 O O . LYS A 1 104 ? -0.276 1.545 -8.103 1.00 97.19 104 LYS A O 1
ATOM 852 N N . LEU A 1 105 ? 0.137 0.270 -6.300 1.00 97.81 105 LEU A N 1
ATOM 853 C CA . LEU A 1 105 ? -0.294 1.267 -5.321 1.00 97.81 105 LEU A CA 1
ATOM 854 C C . LEU A 1 105 ? 0.595 2.512 -5.368 1.00 97.81 105 LEU A C 1
ATOM 856 O O . LEU A 1 105 ? 0.089 3.633 -5.361 1.00 97.81 105 LEU A O 1
ATOM 860 N N . LEU A 1 106 ? 1.912 2.314 -5.475 1.00 98.25 106 LEU A N 1
ATOM 861 C CA . LEU A 1 106 ? 2.884 3.396 -5.635 1.00 98.25 106 LEU A CA 1
ATOM 862 C C . LEU A 1 106 ? 2.666 4.156 -6.948 1.00 98.25 106 LEU A C 1
ATOM 864 O O . LEU A 1 106 ? 2.691 5.388 -6.966 1.00 98.25 106 LEU A O 1
ATOM 868 N N . GLU A 1 107 ? 2.398 3.444 -8.044 1.00 97.69 107 GLU A N 1
ATOM 869 C CA . GLU A 1 107 ? 2.059 4.059 -9.328 1.00 97.69 107 GLU A CA 1
ATOM 870 C C . GLU A 1 107 ? 0.804 4.939 -9.209 1.00 97.69 107 GLU A C 1
ATOM 872 O O . GLU A 1 107 ? 0.805 6.091 -9.652 1.00 97.69 107 GLU A O 1
ATOM 877 N N . ASP A 1 108 ? -0.252 4.432 -8.576 1.00 96.62 108 ASP A N 1
ATOM 878 C CA . ASP A 1 108 ? -1.506 5.163 -8.402 1.00 96.62 108 ASP A CA 1
ATOM 879 C C . ASP A 1 108 ? -1.352 6.347 -7.433 1.00 96.62 108 ASP A C 1
ATOM 881 O O . ASP A 1 108 ? -1.912 7.421 -7.674 1.00 96.62 108 ASP A O 1
ATOM 885 N N . ALA A 1 109 ? -0.533 6.212 -6.385 1.00 96.50 109 ALA A N 1
ATOM 886 C CA . ALA A 1 109 ? -0.167 7.319 -5.507 1.00 96.50 109 ALA A CA 1
ATOM 887 C C . ALA A 1 109 ? 0.563 8.425 -6.286 1.00 96.50 109 ALA A C 1
ATOM 889 O O . ALA A 1 109 ? 0.162 9.591 -6.211 1.00 96.50 109 ALA A O 1
ATOM 890 N N . LYS A 1 110 ? 1.553 8.074 -7.117 1.00 96.62 110 LYS A N 1
ATOM 891 C CA . LYS A 1 110 ? 2.246 9.027 -8.001 1.00 96.62 110 LYS A CA 1
ATOM 892 C C . LYS A 1 110 ? 1.269 9.742 -8.934 1.00 96.62 110 LYS A C 1
ATOM 894 O O . LYS A 1 110 ? 1.301 10.966 -9.030 1.00 96.62 110 LYS A O 1
ATOM 899 N N . ARG A 1 111 ? 0.370 8.995 -9.588 1.00 95.69 111 ARG A N 1
ATOM 900 C CA . ARG A 1 111 ? -0.664 9.547 -10.487 1.00 95.69 111 ARG A CA 1
ATOM 901 C C . ARG A 1 111 ? -1.622 10.497 -9.767 1.00 95.69 111 ARG A C 1
ATOM 903 O O . ARG A 1 111 ? -2.074 11.462 -10.371 1.00 95.69 111 ARG A O 1
ATOM 910 N N . SER A 1 112 ? -1.898 10.260 -8.483 1.00 93.62 112 SER A N 1
ATOM 911 C CA . SER A 1 112 ? -2.720 11.155 -7.656 1.00 93.62 112 SER A CA 1
ATOM 912 C C . SER A 1 112 ? -2.009 12.450 -7.231 1.00 93.62 112 SER A C 1
ATOM 914 O O . SER A 1 112 ? -2.631 13.316 -6.620 1.00 93.62 112 SER A O 1
ATOM 916 N N . GLY A 1 113 ? -0.718 12.603 -7.548 1.00 95.12 113 GLY A N 1
ATOM 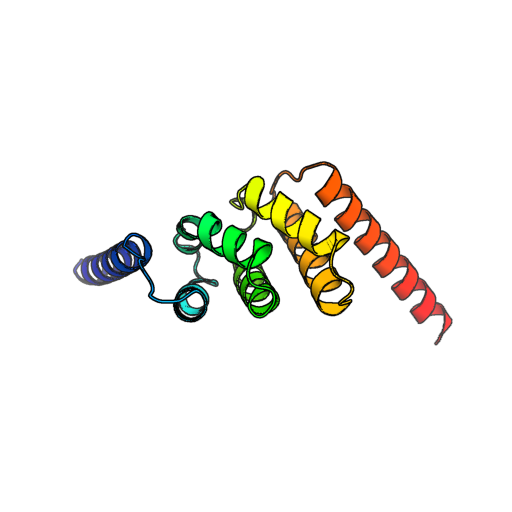917 C CA . GLY A 1 113 ? 0.091 13.765 -7.181 1.00 95.12 113 GLY A CA 1
ATOM 918 C C . GLY A 1 113 ? 0.882 13.601 -5.880 1.00 95.12 113 GLY A C 1
ATOM 919 O O . GLY A 1 113 ? 1.444 14.583 -5.396 1.00 95.12 113 GLY A O 1
ATOM 920 N N . LYS A 1 114 ? 0.959 12.390 -5.303 1.00 95.94 114 LYS A N 1
ATOM 921 C CA . LYS A 1 114 ? 1.865 12.122 -4.177 1.00 95.94 114 LYS A CA 1
ATOM 922 C C . LYS A 1 114 ? 3.313 12.273 -4.645 1.00 95.94 114 LYS A C 1
ATOM 924 O O . LYS A 1 114 ? 3.724 11.653 -5.627 1.00 95.94 114 LYS A O 1
ATOM 929 N N . ILE A 1 115 ? 4.099 13.044 -3.899 1.00 96.38 115 ILE A N 1
ATOM 930 C CA . ILE A 1 115 ? 5.554 13.065 -4.056 1.00 96.38 115 ILE A CA 1
ATOM 931 C C . ILE A 1 115 ? 6.097 11.772 -3.453 1.00 96.38 115 ILE A C 1
ATOM 933 O O . ILE A 1 115 ? 5.897 11.504 -2.271 1.00 96.38 115 ILE A O 1
ATOM 937 N N . LEU A 1 116 ? 6.743 10.962 -4.284 1.00 96.88 116 LEU A N 1
ATOM 938 C CA . LEU A 1 116 ? 7.346 9.701 -3.876 1.00 96.88 116 LEU A CA 1
ATOM 939 C C . LEU A 1 116 ? 8.830 9.889 -3.568 1.00 96.88 116 LEU A C 1
ATOM 941 O O . LEU A 1 116 ? 9.515 10.670 -4.232 1.00 96.88 116 LEU A O 1
ATOM 945 N N . ASN A 1 117 ? 9.332 9.122 -2.602 1.00 95.50 117 ASN A N 1
ATOM 946 C CA . ASN A 1 117 ? 10.767 9.004 -2.379 1.00 95.50 117 ASN A CA 1
ATOM 947 C C . ASN A 1 117 ? 11.446 8.260 -3.548 1.00 95.50 117 ASN A C 1
ATOM 949 O O . ASN A 1 117 ? 10.793 7.637 -4.389 1.00 95.50 117 ASN A O 1
ATOM 953 N N . HIS A 1 118 ? 12.776 8.335 -3.603 1.00 96.31 118 HIS A N 1
ATOM 954 C CA . HIS A 1 118 ? 13.555 7.783 -4.711 1.00 96.31 118 HIS A CA 1
ATOM 955 C C . HIS A 1 118 ? 13.289 6.287 -4.946 1.00 96.31 118 HIS A C 1
ATOM 957 O O . HIS A 1 118 ? 13.035 5.895 -6.082 1.00 96.31 118 HIS A O 1
ATOM 963 N N . LYS A 1 119 ? 13.245 5.479 -3.879 1.00 97.38 119 LYS A N 1
ATOM 964 C CA . LYS A 1 119 ? 13.003 4.031 -3.963 1.00 97.38 119 LYS A CA 1
ATOM 965 C C . LYS A 1 119 ? 11.622 3.681 -4.503 1.00 97.38 119 LYS A C 1
ATOM 967 O O . LYS A 1 119 ? 11.497 2.847 -5.396 1.00 97.38 119 LYS A O 1
ATOM 972 N N . ALA A 1 120 ? 10.588 4.379 -4.050 1.00 97.50 120 ALA A N 1
ATOM 973 C CA . ALA A 1 120 ? 9.250 4.219 -4.601 1.00 97.50 120 ALA A CA 1
ATOM 974 C C . ALA A 1 120 ? 9.196 4.593 -6.096 1.00 97.50 120 ALA A C 1
ATOM 976 O O . ALA A 1 120 ? 8.502 3.937 -6.873 1.00 97.50 120 ALA A O 1
ATOM 977 N N . VAL A 1 121 ? 9.944 5.616 -6.528 1.00 97.44 121 VAL A N 1
ATOM 978 C CA . VAL A 1 121 ? 10.042 5.985 -7.950 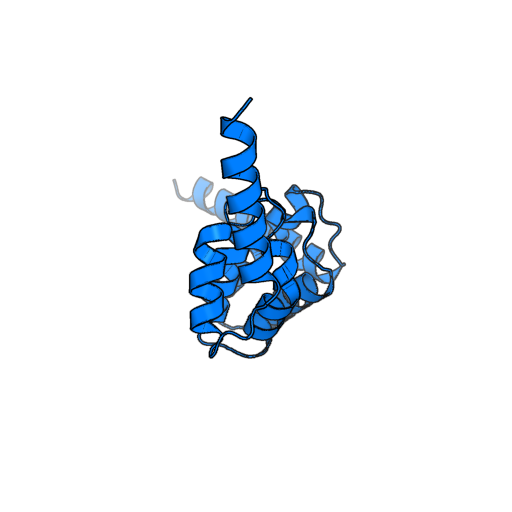1.00 97.44 121 VAL A CA 1
ATOM 979 C C . VAL A 1 121 ? 10.747 4.907 -8.778 1.00 97.44 121 VAL A C 1
ATOM 981 O O . VAL A 1 121 ? 10.289 4.635 -9.889 1.00 97.44 121 VAL A O 1
ATOM 984 N N . GLU A 1 122 ? 11.816 4.293 -8.264 1.00 97.81 122 GLU A N 1
ATOM 985 C CA . GLU A 1 122 ? 12.511 3.177 -8.928 1.00 97.81 122 GLU A CA 1
ATOM 986 C C . GLU A 1 122 ? 11.543 2.021 -9.207 1.00 97.81 122 GLU A C 1
ATOM 988 O O . GLU A 1 122 ? 11.372 1.642 -10.366 1.00 97.81 122 GLU A O 1
ATOM 993 N N . ILE A 1 123 ? 10.810 1.568 -8.184 1.00 97.81 123 ILE A N 1
ATOM 994 C CA . ILE A 1 123 ? 9.817 0.486 -8.302 1.00 97.81 123 ILE A CA 1
ATOM 995 C C . ILE A 1 123 ? 8.750 0.810 -9.360 1.00 97.81 123 ILE A C 1
ATOM 997 O O . ILE A 1 123 ? 8.398 -0.034 -10.186 1.00 97.81 123 ILE A O 1
ATOM 1001 N N . VAL A 1 124 ? 8.232 2.043 -9.373 1.00 97.06 124 VAL A N 1
ATOM 1002 C CA . VAL A 1 124 ? 7.230 2.461 -10.370 1.00 97.06 124 VAL A CA 1
ATOM 1003 C C . VAL A 1 124 ? 7.804 2.433 -11.788 1.00 97.06 124 VAL A C 1
ATOM 1005 O O . VAL A 1 124 ? 7.128 1.992 -12.717 1.00 97.06 124 VAL A O 1
ATOM 1008 N N . ASN A 1 125 ? 9.040 2.895 -11.978 1.00 95.81 125 ASN A N 1
ATOM 1009 C CA . ASN A 1 125 ? 9.678 2.897 -13.292 1.00 95.81 125 ASN A CA 1
ATOM 1010 C C . ASN A 1 125 ? 9.968 1.470 -13.783 1.00 95.81 125 ASN A C 1
ATOM 1012 O O . ASN A 1 125 ? 9.739 1.178 -14.957 1.00 95.81 125 ASN A O 1
ATOM 1016 N N . GLU A 1 126 ? 10.423 0.580 -12.898 1.00 94.75 126 GLU A N 1
ATOM 1017 C CA . GLU A 1 126 ? 10.609 -0.843 -13.203 1.00 94.75 126 GLU A CA 1
ATOM 1018 C C . GLU A 1 126 ? 9.303 -1.491 -13.658 1.00 94.75 126 GLU A C 1
ATOM 1020 O O . GLU A 1 126 ? 9.276 -2.137 -14.707 1.00 94.75 126 GLU A O 1
ATOM 1025 N N . LYS A 1 127 ? 8.203 -1.252 -12.932 1.00 93.44 127 LYS A N 1
ATOM 1026 C CA . LYS A 1 127 ? 6.873 -1.733 -13.324 1.00 93.44 127 LYS A CA 1
ATOM 1027 C C . LYS A 1 127 ? 6.494 -1.261 -14.729 1.00 93.44 127 LYS A C 1
ATOM 1029 O O . LYS A 1 127 ? 6.141 -2.081 -15.567 1.00 93.44 127 LYS A O 1
ATOM 1034 N N . ILE A 1 128 ? 6.612 0.039 -15.010 1.00 92.31 128 ILE A N 1
ATOM 1035 C CA . ILE A 1 128 ? 6.272 0.609 -16.326 1.00 92.31 128 ILE A CA 1
ATOM 1036 C C . ILE A 1 128 ? 7.116 -0.022 -17.445 1.00 92.31 128 ILE A C 1
ATOM 1038 O O . ILE A 1 128 ? 6.613 -0.257 -18.543 1.00 92.31 128 ILE A O 1
ATOM 1042 N N . ASN A 1 129 ? 8.399 -0.281 -17.193 1.00 91.94 129 ASN A N 1
ATOM 1043 C CA . ASN A 1 129 ? 9.275 -0.922 -18.172 1.00 91.94 129 ASN A CA 1
ATOM 1044 C C . ASN A 1 129 ? 8.877 -2.382 -18.424 1.00 91.94 129 ASN A C 1
ATOM 1046 O O . ASN A 1 129 ? 8.866 -2.811 -19.578 1.00 91.94 129 ASN A O 1
ATOM 1050 N N . ASN A 1 130 ? 8.516 -3.115 -17.370 1.00 90.31 130 ASN A N 1
ATOM 1051 C CA . ASN A 1 130 ? 8.037 -4.492 -17.476 1.00 90.31 130 ASN A CA 1
ATOM 1052 C C . ASN A 1 130 ? 6.708 -4.566 -18.240 1.00 90.31 130 ASN A C 1
ATOM 1054 O O . ASN A 1 130 ? 6.608 -5.344 -19.185 1.00 90.31 130 ASN A O 1
ATOM 1058 N N . ASP A 1 131 ? 5.744 -3.697 -17.915 1.00 89.69 131 ASP A N 1
ATOM 1059 C CA . ASP A 1 131 ? 4.447 -3.631 -18.602 1.00 89.69 131 ASP A CA 1
ATOM 1060 C C . ASP A 1 131 ? 4.638 -3.385 -20.112 1.00 89.69 131 ASP A C 1
ATOM 1062 O O . ASP A 1 131 ? 4.082 -4.101 -20.944 1.00 89.69 131 ASP A O 1
ATOM 1066 N N . LYS A 1 132 ? 5.510 -2.436 -20.486 1.00 90.38 132 LYS A N 1
ATOM 1067 C CA . LYS A 1 132 ? 5.852 -2.170 -21.896 1.00 90.38 132 LYS A CA 1
ATOM 1068 C C . LYS A 1 132 ? 6.514 -3.364 -22.579 1.00 90.38 132 LYS A C 1
ATOM 1070 O O . LYS A 1 132 ? 6.232 -3.644 -23.742 1.00 90.38 132 LYS A O 1
ATOM 1075 N N . ALA A 1 133 ? 7.429 -4.049 -21.894 1.00 89.81 133 ALA A N 1
ATOM 1076 C CA . ALA A 1 133 ? 8.089 -5.225 -22.451 1.00 89.81 133 ALA A CA 1
ATOM 1077 C C . ALA A 1 133 ? 7.081 -6.354 -22.720 1.00 89.81 133 ALA A C 1
ATOM 1079 O O . ALA A 1 133 ? 7.172 -7.028 -23.749 1.00 89.81 133 ALA A O 1
ATOM 1080 N N . ASP A 1 134 ? 6.103 -6.531 -21.833 1.00 89.00 134 ASP A N 1
ATOM 1081 C CA . ASP A 1 134 ? 5.055 -7.535 -21.987 1.00 89.00 134 ASP A CA 1
ATOM 1082 C C . ASP A 1 134 ? 4.055 -7.172 -23.097 1.00 89.00 134 ASP A C 1
ATOM 1084 O O . ASP A 1 134 ? 3.703 -8.045 -23.893 1.00 89.00 134 ASP A O 1
ATOM 1088 N N . GLU A 1 135 ? 3.678 -5.898 -23.246 1.00 87.94 135 GLU A N 1
ATOM 1089 C CA . GLU A 1 135 ? 2.889 -5.414 -24.394 1.00 87.94 135 GLU A CA 1
ATOM 1090 C C . GLU A 1 135 ? 3.582 -5.721 -25.732 1.00 87.94 135 GLU A C 1
ATOM 1092 O O . GLU A 1 135 ? 2.964 -6.251 -26.663 1.00 87.94 135 GLU A O 1
ATOM 1097 N N . ILE A 1 136 ? 4.891 -5.457 -25.817 1.00 87.94 136 ILE A N 1
ATOM 1098 C CA . ILE A 1 136 ? 5.694 -5.754 -27.008 1.00 87.94 136 ILE A CA 1
ATOM 1099 C C . ILE A 1 136 ? 5.677 -7.262 -27.294 1.00 87.94 136 ILE A C 1
ATOM 1101 O O . ILE A 1 136 ? 5.354 -7.671 -28.410 1.00 87.94 136 ILE A O 1
ATOM 1105 N N . ARG A 1 137 ? 5.957 -8.112 -26.297 1.00 87.56 137 ARG A N 1
ATOM 1106 C CA . ARG A 1 137 ? 5.942 -9.580 -26.457 1.00 87.56 137 ARG A CA 1
ATOM 1107 C C . ARG A 1 137 ? 4.600 -10.103 -26.966 1.00 87.56 137 ARG A C 1
ATOM 1109 O O . ARG A 1 137 ? 4.572 -10.982 -27.829 1.00 87.56 137 ARG A O 1
ATOM 1116 N N . GLN A 1 138 ? 3.494 -9.555 -26.468 1.00 85.88 138 GLN A N 1
ATOM 1117 C CA . GLN A 1 138 ? 2.152 -9.945 -26.900 1.00 85.88 138 GLN A CA 1
ATOM 1118 C C . GLN A 1 138 ? 1.857 -9.535 -28.346 1.00 85.88 138 GLN A C 1
ATOM 1120 O O . GLN A 1 138 ? 1.186 -10.280 -29.058 1.00 85.88 138 GLN A O 1
ATOM 1125 N N . SER A 1 139 ? 2.381 -8.394 -28.807 1.00 84.38 139 SER A N 1
ATOM 1126 C CA . SER A 1 139 ? 2.209 -7.950 -30.198 1.00 84.38 139 SER A CA 1
ATOM 1127 C C . SER A 1 139 ? 2.946 -8.818 -31.225 1.00 84.38 139 SER A C 1
ATOM 1129 O O . SER A 1 139 ? 2.485 -8.922 -32.355 1.00 84.38 139 SER A O 1
ATOM 1131 N N . PHE A 1 140 ? 4.030 -9.491 -30.823 1.00 78.62 140 PHE A N 1
ATOM 1132 C CA . PHE A 1 140 ? 4.767 -10.453 -31.656 1.00 78.62 140 PHE A CA 1
ATOM 1133 C C . PHE A 1 140 ? 4.270 -11.904 -31.538 1.00 78.62 140 PHE A C 1
ATOM 1135 O O . PHE A 1 140 ? 4.758 -12.774 -32.254 1.00 78.62 140 PHE A O 1
ATOM 1142 N N . SER A 1 141 ? 3.333 -12.180 -30.626 1.00 72.62 141 SER A N 1
ATOM 1143 C CA . SER A 1 141 ? 2.766 -13.521 -30.409 1.00 72.62 141 SER A CA 1
ATOM 1144 C C . SER A 1 141 ? 1.411 -13.726 -31.111 1.00 72.62 141 SER A C 1
ATOM 1146 O O . SER A 1 141 ? 0.763 -14.750 -30.892 1.00 72.62 141 SER A O 1
ATOM 1148 N N . LYS A 1 142 ? 0.969 -12.751 -31.915 1.00 53.16 142 LYS A N 1
ATOM 1149 C CA . LYS A 1 142 ? -0.216 -12.802 -32.786 1.00 53.16 142 LYS A CA 1
ATOM 1150 C C . LYS A 1 142 ? 0.210 -12.889 -34.243 1.00 53.16 142 LYS A C 1
ATOM 1152 O O . LYS A 1 142 ? -0.526 -13.554 -35.001 1.00 53.16 142 LYS A O 1
#

Mean predicted aligned error: 6.8 Å

Nearest PDB structures (foldseek):
  3dad-assembly2_B  TM=5.805E-01  e=3.212E+00  Homo sapiens
  6xf2-assembly2_D  TM=2.656E-01  e=1.494E+00  Homo sapiens
  2quq-assembly1_A-2  TM=2.934E-01  e=9.379E+00  Saccharomyces cerevisiae

Secondary structure (DSSP, 8-state):
--HHHHHHHHHHHHHHHHHT---SSHHHHHHHHHTTTT-SSSTTGGGHHHHHHHHHH-TTTHHHHHHHHHH-S-GGG--HHHHHHHHHHHHH---HHHHHHHHHHHHHHHHTTPPPPHHHHHHHHHHHHHHHHHHHHHHT--

Sequence (142 aa):
MEENNGEQLKKYKAKMELANLNYKTDRELLNKLNAFASREDGLLEQNYNQLKNIIDQDFELQEKALEILHLSKSKNKMTDDLIESIVLLHESINSKDIKYSCSKLLEDAKRSGKILNHKAVEI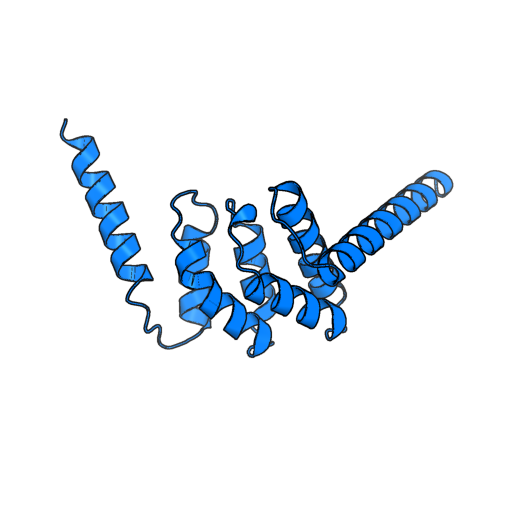VNEKINNDKADEIRQSFSK

Solvent-accessible surface area (backbone atoms only — not comparable to full-atom values): 8053 Å² total; per-residue (Å²): 134,66,73,63,56,60,52,50,51,52,54,50,50,54,49,52,56,66,71,65,66,78,57,94,42,71,69,60,44,50,62,54,48,52,80,42,18,74,50,92,78,67,66,59,67,77,43,43,67,59,47,32,50,37,57,75,70,33,82,89,47,29,66,59,48,51,52,35,57,62,44,34,72,64,39,43,68,60,50,69,69,40,53,47,45,44,44,53,47,40,73,70,52,86,53,64,67,57,32,50,51,37,38,51,45,50,41,52,19,44,74,57,65,24,87,70,56,72,68,52,49,50,47,32,51,52,49,54,52,51,54,52,52,51,54,53,55,56,67,74,73,111

pLDDT: mean 87.49, std 11.99, range [49.03, 98.25]

Foldseek 3Di:
DPVVVVVVVVLVVLLVPLVPDPDPDLVVVLVSLQVCLQPPSCSNLSCLVVLLVCLQPPPVCVVSSLVSLVNHPVLLSRDQSSLVSLLVSLVPDPDPVSVVSSLVSLLVSVVSVRDHDPSSVVSVVVVVVVVVVVVVVVVVVD

Radius of gyration: 17.61 Å; Cα contacts (8 Å, |Δi|>4): 119; chains: 1; bounding box: 47×37×53 Å